Protein AF-A0A7C4NNA1-F1 (afdb_monomer_lite)

pLDDT: mean 77.96, std 9.69, range [50.38, 92.44]

Sequence (83 aa):
MAETDRSILVLVLLITFFTIFLAIVGESRPDAYLSVAILLYFVYTAIDPSIRRYTNLKPLDIGLIIVFAVIVVIRILLVLEVI

Organism: NCBI:txid334771

Secondary structure (DSSP, 8-state):
-HHHHHHHHHHHHHHHHHHHHHHHHTTT-HHHHHHHHHHHHHHHHHH-TTHHHHS--HHHHHHHHHHHHHHHHHHHHHHTT--

Structure (mmCIF, N/CA/C/O backbone):
data_AF-A0A7C4NNA1-F1
#
_entry.id   AF-A0A7C4NNA1-F1
#
loop_
_atom_site.group_PDB
_atom_site.id
_atom_site.type_symbol
_atom_site.label_atom_id
_atom_site.label_alt_id
_atom_site.label_comp_id
_atom_site.label_asym_id
_atom_site.label_entity_id
_atom_site.label_seq_id
_atom_site.pdbx_PDB_ins_code
_atom_site.Cartn_x
_atom_site.Cartn_y
_atom_site.Cartn_z
_atom_site.occupancy
_atom_site.B_iso_or_equiv
_atom_site.auth_seq_id
_atom_site.auth_comp_id
_atom_site.auth_asym_id
_atom_site.auth_atom_id
_atom_site.pdbx_PDB_model_num
ATOM 1 N N . MET A 1 1 ? -23.357 2.290 19.401 1.00 50.38 1 MET A N 1
ATOM 2 C CA . MET A 1 1 ? -23.809 1.162 18.558 1.00 50.38 1 MET A CA 1
ATOM 3 C C . MET A 1 1 ? -23.967 1.591 17.102 1.00 50.38 1 MET A C 1
ATOM 5 O O . MET A 1 1 ? -23.216 1.078 16.292 1.00 50.38 1 MET A O 1
ATOM 9 N N . ALA A 1 2 ? -24.779 2.607 16.776 1.00 56.44 2 ALA A N 1
ATOM 10 C CA . ALA A 1 2 ? -24.983 3.050 15.383 1.00 56.44 2 ALA A CA 1
ATOM 11 C C . ALA A 1 2 ? -23.714 3.500 14.613 1.00 56.44 2 ALA A C 1
ATOM 13 O O . ALA A 1 2 ? -23.626 3.286 13.406 1.00 56.44 2 ALA A O 1
ATOM 14 N N . GLU A 1 3 ? -22.719 4.105 15.275 1.00 57.97 3 GLU A N 1
ATOM 15 C CA . GLU A 1 3 ? -21.461 4.492 14.607 1.00 57.97 3 GLU A CA 1
ATOM 16 C C . GLU A 1 3 ? -20.560 3.293 14.288 1.00 57.97 3 GLU A C 1
ATOM 18 O O . GLU A 1 3 ? -19.984 3.231 13.206 1.00 57.97 3 GLU A O 1
ATOM 23 N N . THR A 1 4 ? -20.485 2.309 15.189 1.00 62.00 4 THR A N 1
ATOM 24 C CA . THR A 1 4 ? -19.708 1.076 14.989 1.00 62.00 4 THR A CA 1
ATOM 25 C C . THR A 1 4 ? -20.257 0.270 13.813 1.00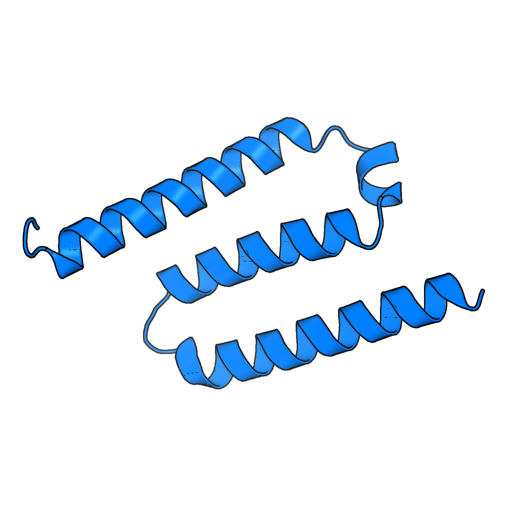 62.00 4 THR A C 1
ATOM 27 O O . THR A 1 4 ? -19.483 -0.173 12.968 1.00 62.00 4 THR A O 1
ATOM 30 N N . ASP A 1 5 ? -21.583 0.168 13.694 1.00 66.38 5 ASP A N 1
ATOM 31 C CA . ASP A 1 5 ? -22.238 -0.521 12.575 1.00 66.38 5 ASP A CA 1
ATOM 32 C C . ASP A 1 5 ? -21.950 0.162 11.232 1.00 66.38 5 ASP A C 1
ATOM 34 O O . ASP A 1 5 ? -21.711 -0.506 10.225 1.00 66.38 5 ASP A O 1
ATOM 38 N N . ARG A 1 6 ? -21.898 1.501 11.211 1.00 68.06 6 ARG A N 1
ATOM 39 C CA . ARG A 1 6 ? -21.555 2.274 10.011 1.00 68.06 6 ARG A CA 1
ATOM 40 C C . ARG A 1 6 ? -20.088 2.094 9.617 1.00 68.06 6 ARG A C 1
ATOM 42 O O . ARG A 1 6 ? -19.806 1.911 8.436 1.00 68.06 6 ARG A O 1
ATOM 49 N N . SER A 1 7 ? -19.170 2.106 10.582 1.00 66.62 7 SER A N 1
ATOM 50 C CA . SER A 1 7 ? -17.742 1.852 10.353 1.00 66.62 7 SER A CA 1
ATOM 51 C C . SER A 1 7 ? -17.488 0.445 9.810 1.00 66.62 7 SER A C 1
ATOM 53 O O . SER A 1 7 ? -16.711 0.280 8.871 1.00 66.62 7 SER A O 1
ATOM 55 N N . ILE A 1 8 ? -18.194 -0.559 10.339 1.00 73.12 8 ILE A N 1
ATOM 56 C CA . ILE A 1 8 ? -18.132 -1.941 9.849 1.00 73.12 8 ILE A CA 1
ATOM 57 C C . ILE A 1 8 ? -18.707 -2.036 8.431 1.00 73.12 8 ILE A C 1
ATOM 59 O O . ILE A 1 8 ? -18.091 -2.654 7.568 1.00 73.12 8 ILE A O 1
ATOM 63 N N . LEU A 1 9 ? -19.839 -1.385 8.148 1.00 75.44 9 LEU A N 1
ATOM 64 C CA . LEU A 1 9 ? -20.422 -1.340 6.802 1.00 75.44 9 LEU A CA 1
ATOM 65 C C . LEU A 1 9 ? -19.476 -0.711 5.778 1.00 75.44 9 LEU A C 1
ATOM 67 O O . LEU A 1 9 ? -19.300 -1.266 4.696 1.00 75.44 9 LEU A O 1
ATOM 71 N N . VAL A 1 10 ? -18.844 0.417 6.121 1.00 75.06 10 VAL A N 1
ATOM 72 C CA . VAL A 1 10 ? -17.848 1.078 5.263 1.00 75.06 10 VAL A CA 1
ATOM 73 C C . VAL A 1 10 ? -16.652 0.161 5.030 1.00 75.06 10 VAL A C 1
ATOM 75 O O . VAL A 1 10 ? -16.204 0.029 3.894 1.00 75.06 10 VAL A O 1
ATOM 78 N N . LEU A 1 11 ? -16.172 -0.515 6.074 1.00 75.19 11 LEU A N 1
ATOM 79 C CA . LEU A 1 11 ? -15.071 -1.463 5.967 1.00 75.19 11 LEU A CA 1
ATOM 80 C C . LEU A 1 11 ? -15.410 -2.636 5.039 1.00 75.19 11 LEU A C 1
ATOM 82 O O . LEU A 1 11 ? -14.619 -2.970 4.161 1.00 75.19 11 LEU A O 1
ATOM 86 N N . VAL A 1 12 ? -16.589 -3.238 5.201 1.00 77.44 12 VAL A N 1
ATOM 87 C CA . VAL A 1 12 ? -17.049 -4.359 4.370 1.00 77.44 12 VAL A CA 1
ATOM 88 C C . VAL A 1 12 ? -17.207 -3.923 2.914 1.00 77.44 12 VAL A C 1
ATOM 90 O O . VAL A 1 12 ? -16.739 -4.626 2.017 1.00 77.44 12 VA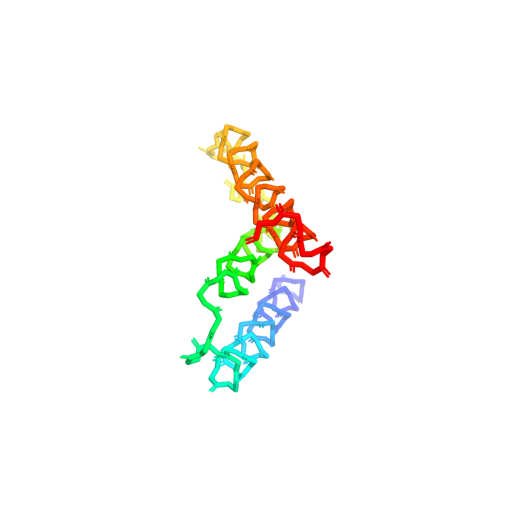L A O 1
ATOM 93 N N . LEU A 1 13 ? -17.797 -2.750 2.662 1.00 80.12 13 LEU A N 1
ATOM 94 C CA . LEU A 1 13 ? -17.906 -2.179 1.315 1.00 80.12 13 LEU A CA 1
ATOM 95 C C . LEU A 1 13 ? -16.532 -1.953 0.687 1.00 80.12 13 LEU A C 1
ATOM 97 O O . LEU A 1 13 ? -16.325 -2.328 -0.466 1.00 80.12 13 LEU A O 1
ATOM 101 N N . LEU A 1 14 ? -15.592 -1.393 1.451 1.00 78.25 14 LEU A N 1
ATOM 102 C CA . LEU A 1 14 ? -14.234 -1.133 0.993 1.00 78.25 14 LEU A CA 1
ATOM 103 C C . LEU A 1 14 ? -13.516 -2.439 0.639 1.00 78.25 14 LEU A C 1
ATOM 105 O O . LEU A 1 14 ? -12.997 -2.553 -0.464 1.00 78.25 14 LEU A O 1
ATOM 109 N N . ILE A 1 15 ? -13.548 -3.441 1.525 1.00 78.38 15 ILE A N 1
ATOM 110 C CA . ILE A 1 15 ? -12.932 -4.760 1.301 1.00 78.38 15 ILE A CA 1
ATOM 111 C C . ILE A 1 15 ? -13.551 -5.453 0.082 1.00 78.38 15 ILE A C 1
ATOM 113 O O . ILE A 1 15 ? -12.830 -6.038 -0.726 1.00 78.38 15 ILE A O 1
ATOM 117 N N . THR A 1 16 ? -14.871 -5.365 -0.088 1.00 77.88 16 THR A N 1
ATOM 118 C CA . THR A 1 16 ? -15.574 -5.985 -1.221 1.00 77.88 16 THR A CA 1
ATOM 119 C C . THR A 1 16 ? -15.188 -5.320 -2.541 1.00 77.88 16 THR A C 1
ATOM 121 O O . THR A 1 16 ? -14.786 -6.011 -3.475 1.00 77.88 16 THR A O 1
ATOM 124 N N . PHE A 1 17 ? -15.219 -3.982 -2.607 1.00 78.25 17 PHE A N 1
ATOM 125 C CA . PHE A 1 17 ? -14.744 -3.233 -3.778 1.00 78.25 17 PHE A CA 1
ATOM 126 C C . PHE A 1 17 ? -13.285 -3.549 -4.090 1.00 78.25 17 PHE A C 1
ATOM 128 O O . PHE A 1 17 ? -12.927 -3.740 -5.250 1.00 78.25 17 PHE A O 1
ATOM 135 N N . PHE A 1 18 ? -12.459 -3.645 -3.050 1.00 72.00 18 PHE A N 1
ATOM 136 C CA . PHE A 1 18 ? -11.051 -3.972 -3.177 1.00 72.00 18 PHE A CA 1
ATOM 137 C C . PHE A 1 18 ? -10.843 -5.357 -3.755 1.00 72.00 18 PHE A C 1
ATOM 139 O O . PHE A 1 18 ? -10.080 -5.483 -4.698 1.00 72.00 18 PHE A O 1
ATOM 146 N N . THR A 1 19 ? -11.535 -6.371 -3.241 1.00 72.62 19 THR A N 1
ATOM 147 C CA . THR A 1 19 ? -11.394 -7.760 -3.694 1.00 72.62 19 THR A CA 1
ATOM 148 C C . THR A 1 19 ? -11.855 -7.910 -5.144 1.00 72.62 19 THR A C 1
ATOM 150 O O . THR A 1 19 ? -11.214 -8.612 -5.920 1.00 72.62 19 THR A O 1
ATOM 153 N N . ILE A 1 20 ? -12.912 -7.194 -5.541 1.00 75.56 20 ILE A N 1
ATOM 154 C CA . ILE A 1 20 ? -13.383 -7.140 -6.932 1.00 75.56 20 ILE A CA 1
ATOM 155 C C . ILE A 1 20 ? -12.352 -6.445 -7.829 1.00 75.56 20 ILE A C 1
ATOM 157 O O . ILE A 1 20 ? -11.991 -6.980 -8.873 1.00 75.56 20 ILE A O 1
ATOM 161 N N . PHE A 1 21 ? -11.831 -5.285 -7.418 1.00 68.56 21 PHE A N 1
ATOM 162 C CA . PHE A 1 21 ? -10.776 -4.586 -8.157 1.00 68.56 21 PHE A CA 1
ATOM 163 C C . PHE A 1 21 ? -9.528 -5.464 -8.303 1.00 68.56 21 PHE A C 1
ATOM 165 O O . PHE A 1 21 ? -8.922 -5.533 -9.369 1.00 68.56 21 PHE A O 1
ATOM 172 N N . LEU A 1 22 ? -9.192 -6.203 -7.249 1.00 66.75 22 LEU A N 1
ATOM 173 C CA . LEU A 1 22 ? -8.103 -7.163 -7.224 1.00 66.75 22 LEU A CA 1
ATOM 174 C C . LEU A 1 22 ? -8.319 -8.331 -8.182 1.00 66.75 22 LEU A C 1
ATOM 176 O O . LEU A 1 22 ? -7.394 -8.715 -8.880 1.00 66.75 22 LEU A O 1
ATOM 180 N N . ALA A 1 23 ? -9.527 -8.889 -8.227 1.00 68.31 23 ALA A N 1
ATOM 181 C CA . ALA A 1 23 ? -9.863 -9.979 -9.135 1.00 68.31 23 ALA A CA 1
ATOM 182 C C . ALA A 1 23 ? -9.792 -9.536 -10.606 1.00 68.31 23 ALA A C 1
ATOM 184 O O . ALA A 1 23 ? -9.479 -10.340 -11.475 1.00 68.31 23 ALA A O 1
ATOM 185 N N . ILE A 1 24 ? -10.051 -8.254 -10.881 1.00 67.38 24 ILE A N 1
ATOM 186 C CA . ILE A 1 24 ? -10.030 -7.686 -12.235 1.00 67.38 24 ILE A CA 1
ATOM 187 C C . ILE A 1 24 ? -8.612 -7.261 -12.661 1.00 67.38 24 ILE A C 1
ATOM 189 O O . ILE A 1 24 ? -8.268 -7.373 -13.834 1.00 67.38 24 ILE A O 1
ATOM 193 N N . VAL A 1 25 ? -7.784 -6.759 -11.737 1.00 66.00 25 VAL A N 1
ATOM 194 C CA . VAL A 1 25 ? -6.477 -6.129 -12.043 1.00 66.00 25 VAL A CA 1
ATOM 195 C C . VAL A 1 25 ? -5.275 -6.988 -11.610 1.00 66.00 25 VAL A C 1
ATOM 197 O O . VAL A 1 25 ? -4.166 -6.835 -12.127 1.00 66.00 25 VAL A O 1
ATOM 200 N N . GLY A 1 26 ? -5.474 -7.886 -10.646 1.00 56.66 26 GLY A N 1
ATOM 201 C CA . GLY A 1 26 ? -4.421 -8.525 -9.854 1.00 56.66 26 GLY A CA 1
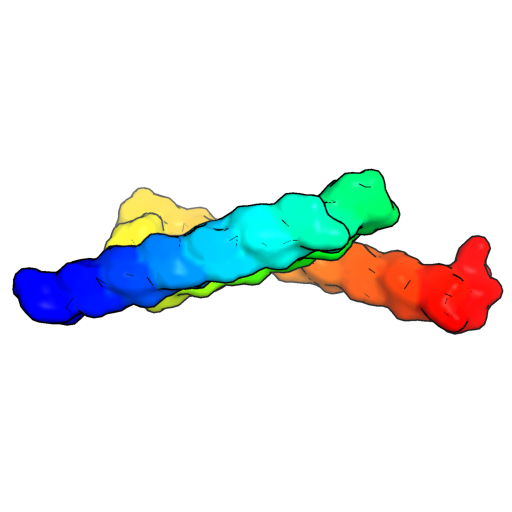ATOM 202 C C . GLY A 1 26 ? -3.607 -9.596 -10.569 1.00 56.66 26 GLY A C 1
ATOM 203 O O . GLY A 1 26 ? -2.484 -9.858 -10.149 1.00 56.66 26 GLY A O 1
ATOM 204 N N . GLU A 1 27 ? -4.095 -10.166 -11.671 1.00 59.38 27 GLU A N 1
ATOM 205 C CA . GLU A 1 27 ? -3.357 -11.221 -12.379 1.00 59.38 27 GLU A CA 1
ATOM 206 C C . GLU A 1 27 ? -2.141 -10.685 -13.159 1.00 59.38 27 GLU A C 1
ATOM 208 O O . GLU A 1 27 ? -1.247 -11.445 -13.518 1.00 59.38 27 GLU A O 1
ATOM 213 N N . SER A 1 28 ? -2.059 -9.368 -13.395 1.00 67.31 28 SER A N 1
ATOM 214 C CA . SER A 1 28 ? -1.044 -8.779 -14.285 1.00 67.31 28 SER A CA 1
ATOM 215 C C . SER A 1 28 ? -0.124 -7.741 -13.631 1.00 67.31 28 SER A C 1
ATOM 217 O O . SER A 1 28 ? 0.844 -7.311 -14.263 1.00 67.31 28 SER A O 1
ATOM 219 N N . ARG A 1 29 ? -0.412 -7.275 -12.403 1.00 72.94 29 ARG A N 1
ATOM 220 C CA . ARG A 1 29 ? 0.294 -6.134 -11.776 1.00 72.94 29 ARG A CA 1
ATOM 221 C C . ARG A 1 29 ? 0.480 -6.288 -10.253 1.00 72.94 29 ARG A C 1
ATOM 223 O O . ARG A 1 29 ? -0.301 -5.723 -9.481 1.00 72.94 29 ARG A O 1
ATOM 230 N N . PRO A 1 30 ? 1.522 -7.011 -9.795 1.00 74.69 30 PRO A N 1
ATOM 231 C CA . PRO A 1 30 ? 1.777 -7.250 -8.366 1.00 74.69 30 PRO A CA 1
ATOM 232 C C . PRO A 1 30 ? 2.094 -5.972 -7.569 1.00 74.69 30 PRO A C 1
ATOM 234 O O . PRO A 1 30 ? 1.833 -5.888 -6.374 1.00 74.69 30 PRO A O 1
ATOM 237 N N . ASP A 1 31 ? 2.617 -4.946 -8.226 1.00 79.94 31 ASP A N 1
ATOM 238 C CA . ASP A 1 31 ? 2.828 -3.603 -7.682 1.00 79.94 31 ASP A CA 1
ATOM 239 C C . ASP A 1 31 ? 1.512 -2.887 -7.344 1.00 79.94 31 ASP A C 1
ATOM 241 O O . ASP A 1 31 ? 1.394 -2.294 -6.274 1.00 79.94 31 ASP A O 1
ATOM 245 N N . ALA A 1 32 ? 0.500 -2.991 -8.214 1.00 75.75 32 ALA A N 1
ATOM 246 C CA . ALA A 1 32 ? -0.811 -2.403 -7.975 1.00 75.75 32 ALA A CA 1
ATOM 247 C C . ALA A 1 32 ? -1.476 -3.088 -6.778 1.00 75.75 32 ALA A C 1
ATOM 249 O O . ALA A 1 32 ? -2.039 -2.408 -5.925 1.00 75.75 32 ALA A O 1
ATOM 250 N N . TYR A 1 33 ? -1.327 -4.413 -6.668 1.00 78.00 33 TYR A N 1
ATOM 251 C CA . TYR A 1 33 ? -1.774 -5.186 -5.510 1.00 78.00 33 TYR A CA 1
ATOM 252 C C . TYR A 1 33 ? -1.162 -4.679 -4.196 1.00 78.00 33 TYR A C 1
ATOM 254 O O . TYR A 1 33 ? -1.874 -4.429 -3.223 1.00 78.00 33 TYR A O 1
ATOM 262 N N . LEU A 1 34 ? 0.156 -4.475 -4.180 1.00 79.44 34 LEU A N 1
ATOM 263 C CA . LEU A 1 34 ? 0.886 -4.014 -3.000 1.00 79.44 34 LEU A CA 1
ATOM 264 C C . LEU A 1 34 ? 0.484 -2.586 -2.597 1.00 79.44 34 LEU A C 1
ATOM 266 O O . LEU A 1 34 ? 0.222 -2.331 -1.422 1.00 79.44 34 LEU A O 1
ATOM 270 N N . SER A 1 35 ? 0.354 -1.671 -3.562 1.00 83.19 35 SER A N 1
ATOM 271 C CA . SER A 1 35 ? -0.134 -0.302 -3.332 1.00 83.19 35 SER A CA 1
ATOM 272 C C . SER A 1 35 ? -1.541 -0.269 -2.737 1.00 83.19 35 SER A C 1
ATOM 274 O O . SER A 1 35 ? -1.833 0.507 -1.828 1.00 83.19 35 SER A O 1
ATOM 276 N N . VAL A 1 36 ? -2.406 -1.140 -3.241 1.00 79.94 36 VAL A N 1
ATOM 277 C CA . VAL A 1 36 ? -3.790 -1.319 -2.805 1.00 79.94 36 VAL A CA 1
ATOM 278 C C . VAL A 1 36 ? -3.813 -1.853 -1.363 1.00 79.94 36 VAL A C 1
ATOM 280 O O . VAL A 1 36 ? -4.429 -1.237 -0.494 1.00 79.94 36 VAL A O 1
ATOM 283 N N . ALA A 1 37 ? -3.056 -2.903 -1.041 1.00 80.69 37 ALA A N 1
ATOM 284 C CA . ALA A 1 37 ? -2.959 -3.418 0.329 1.00 80.69 37 ALA A CA 1
ATOM 285 C C . ALA A 1 37 ? -2.472 -2.359 1.343 1.00 80.69 37 ALA A C 1
ATOM 287 O O . ALA A 1 37 ? -3.024 -2.250 2.441 1.00 80.69 37 ALA A O 1
ATOM 288 N N . ILE A 1 38 ? -1.490 -1.535 0.958 1.00 86.25 38 ILE A N 1
ATOM 289 C CA . ILE A 1 38 ? -1.003 -0.411 1.775 1.00 86.25 38 ILE A CA 1
ATOM 290 C C . ILE A 1 38 ? -2.125 0.605 2.030 1.00 86.25 38 ILE A C 1
ATOM 292 O O . ILE A 1 38 ? -2.319 1.051 3.162 1.00 86.25 38 ILE A O 1
ATOM 296 N N . LEU A 1 39 ? -2.895 0.954 0.998 1.00 85.25 39 LEU A N 1
ATOM 297 C CA . LEU A 1 39 ? -4.002 1.898 1.125 1.00 85.25 39 LEU A CA 1
ATOM 298 C C . LEU A 1 39 ? -5.094 1.363 2.062 1.00 85.25 39 LEU A C 1
ATOM 300 O O . LEU A 1 39 ? -5.586 2.098 2.918 1.00 85.25 39 LEU A O 1
ATOM 304 N N . LEU A 1 40 ? -5.418 0.072 1.958 1.00 82.25 40 LEU A N 1
ATOM 305 C CA . LEU A 1 40 ? -6.393 -0.587 2.827 1.00 82.25 40 LEU A CA 1
ATOM 306 C C . LEU A 1 40 ? -5.964 -0.538 4.302 1.00 82.25 40 LEU A C 1
ATOM 308 O O . LEU A 1 40 ? -6.785 -0.240 5.168 1.00 82.25 40 LEU A O 1
ATOM 312 N N . TYR A 1 41 ? -4.678 -0.762 4.587 1.00 85.12 41 TYR A N 1
ATOM 313 C CA . TYR A 1 41 ? -4.122 -0.626 5.935 1.00 85.12 41 TYR A CA 1
ATOM 314 C C . TYR A 1 41 ? -4.350 0.783 6.514 1.00 85.12 41 TYR A C 1
ATOM 316 O O . TYR A 1 41 ? -4.810 0.930 7.653 1.00 85.12 41 TYR A O 1
ATOM 324 N N . PHE A 1 42 ? -4.086 1.835 5.733 1.00 84.50 42 PHE A N 1
ATOM 325 C CA . PHE A 1 42 ? -4.287 3.212 6.193 1.00 84.50 42 PHE A CA 1
ATOM 326 C C . PHE A 1 42 ? -5.764 3.556 6.388 1.00 84.50 42 PHE A C 1
ATOM 328 O O . PHE A 1 42 ? -6.108 4.199 7.377 1.00 84.50 42 PHE A O 1
ATOM 335 N N . VAL A 1 43 ? -6.648 3.091 5.501 1.00 83.50 43 VAL A N 1
ATOM 336 C CA . VAL A 1 43 ? -8.093 3.308 5.652 1.00 83.50 43 VAL A CA 1
ATOM 337 C C . VAL A 1 43 ? -8.627 2.575 6.883 1.00 83.50 43 VAL A C 1
ATOM 339 O O . VAL A 1 43 ? -9.351 3.168 7.679 1.00 83.50 43 VAL A O 1
ATOM 342 N N . TYR A 1 44 ? -8.226 1.322 7.102 1.00 78.56 44 TYR A N 1
ATOM 343 C CA . TYR A 1 44 ? -8.661 0.547 8.264 1.00 78.56 44 TYR A CA 1
ATOM 344 C C . TYR A 1 44 ? -8.228 1.193 9.584 1.00 78.56 44 TYR A C 1
ATOM 346 O O . TYR A 1 44 ? -9.047 1.400 10.478 1.00 78.56 44 TYR A O 1
ATOM 354 N N . THR A 1 45 ? -6.960 1.604 9.679 1.00 78.69 45 THR A N 1
ATOM 355 C CA . THR A 1 45 ? -6.434 2.284 10.876 1.00 78.69 45 THR A CA 1
ATOM 356 C C . THR A 1 45 ? -6.952 3.715 11.061 1.00 78.69 45 THR A C 1
ATOM 358 O O . THR A 1 45 ? -6.745 4.291 12.131 1.00 78.69 45 THR A O 1
ATOM 361 N N . ALA A 1 46 ? -7.599 4.301 10.047 1.00 77.88 46 ALA A N 1
ATOM 362 C CA . ALA A 1 46 ? -8.311 5.574 10.148 1.00 77.88 46 ALA A CA 1
ATOM 363 C C . ALA A 1 46 ? -9.771 5.393 10.599 1.00 77.88 46 ALA A C 1
ATOM 365 O O . ALA A 1 46 ? -10.276 6.219 11.355 1.00 77.88 46 ALA A O 1
ATOM 366 N N . ILE A 1 47 ? -10.434 4.315 10.162 1.00 78.56 47 ILE A N 1
ATOM 367 C CA . ILE A 1 47 ? -11.811 3.977 10.555 1.00 78.56 47 ILE A CA 1
ATOM 368 C C . ILE A 1 47 ? -11.875 3.540 12.022 1.00 78.56 47 ILE A C 1
ATOM 370 O O . ILE A 1 47 ? -12.815 3.913 12.724 1.00 78.56 47 ILE A O 1
ATOM 374 N N . ASP A 1 48 ? -10.886 2.772 12.489 1.00 74.12 48 ASP A N 1
ATOM 375 C CA . ASP A 1 48 ? -10.809 2.325 13.880 1.00 74.12 48 ASP A CA 1
ATOM 376 C C . ASP A 1 48 ? -9.508 2.795 14.566 1.00 74.12 48 ASP A C 1
ATOM 378 O O . ASP A 1 48 ? -8.487 2.095 14.572 1.00 74.12 48 ASP A O 1
ATOM 382 N N . PRO A 1 49 ? -9.526 3.984 15.202 1.00 72.75 49 PRO A N 1
ATOM 383 C CA . PRO A 1 49 ? -8.375 4.525 15.918 1.00 72.75 49 PRO A CA 1
ATOM 384 C C . PRO A 1 49 ? -7.978 3.696 17.144 1.00 72.75 49 PRO A C 1
ATOM 386 O O . PRO A 1 49 ? -6.875 3.876 17.668 1.00 72.75 49 PRO A O 1
ATOM 389 N N . SER A 1 50 ? -8.851 2.801 17.630 1.00 74.31 50 SER A N 1
ATOM 390 C CA . SER A 1 50 ? -8.568 1.979 18.811 1.00 74.31 50 SER A CA 1
ATOM 391 C C . SER A 1 50 ? -7.379 1.042 18.582 1.00 74.31 50 SER A C 1
ATOM 393 O O . SER A 1 50 ? -6.606 0.796 19.507 1.00 74.31 50 SER A O 1
ATOM 395 N N . ILE A 1 51 ? -7.141 0.643 17.330 1.00 69.69 51 ILE A N 1
ATOM 396 C CA . ILE A 1 51 ? -5.999 -0.174 16.904 1.00 69.69 51 ILE A CA 1
ATOM 397 C C . ILE A 1 51 ? -4.670 0.536 17.217 1.00 69.69 51 ILE A C 1
ATOM 399 O O . ILE A 1 51 ? -3.710 -0.081 17.677 1.00 69.69 51 ILE A O 1
ATOM 403 N N . ARG A 1 52 ? -4.621 1.865 17.053 1.00 71.50 52 ARG A N 1
ATOM 404 C CA . ARG A 1 52 ? -3.436 2.693 17.347 1.00 71.50 52 ARG A CA 1
ATOM 405 C C . ARG A 1 52 ? -3.222 2.916 18.847 1.00 71.50 52 ARG A C 1
ATOM 407 O O . ARG A 1 52 ? -2.156 3.376 19.249 1.00 71.50 52 ARG A O 1
ATOM 414 N N . ARG A 1 53 ? -4.218 2.612 19.685 1.00 67.88 53 ARG A N 1
ATOM 415 C CA . ARG A 1 53 ? -4.177 2.861 21.134 1.00 67.88 53 ARG A CA 1
ATOM 416 C C . ARG A 1 53 ? -3.300 1.858 21.884 1.00 67.88 53 ARG A C 1
ATOM 418 O O . ARG A 1 53 ? -2.756 2.204 22.927 1.00 67.88 53 ARG A O 1
ATOM 425 N N . TYR A 1 54 ? -3.153 0.645 21.351 1.00 67.12 54 TYR A N 1
ATOM 426 C CA . TYR A 1 54 ? -2.456 -0.463 22.015 1.00 67.12 54 TYR A CA 1
ATOM 427 C C . TYR A 1 54 ? -1.107 -0.813 21.378 1.00 67.12 54 TYR A C 1
ATOM 429 O O . TYR A 1 54 ? -0.351 -1.611 21.929 1.00 67.12 54 TYR A O 1
ATOM 437 N N . THR A 1 55 ? -0.772 -0.236 20.223 1.00 69.94 55 THR A N 1
ATOM 438 C CA . THR A 1 55 ? 0.471 -0.548 19.509 1.00 69.94 55 THR A CA 1
ATOM 439 C C . THR A 1 55 ? 1.008 0.692 18.805 1.00 69.94 55 THR A C 1
ATOM 441 O O . THR A 1 55 ? 0.276 1.403 18.118 1.00 69.94 55 THR A O 1
ATOM 444 N N . ASN A 1 56 ? 2.306 0.963 18.964 1.00 78.00 56 ASN A N 1
ATOM 445 C CA . ASN A 1 56 ? 2.968 2.066 18.273 1.00 78.00 56 ASN A CA 1
ATOM 446 C C . ASN A 1 56 ? 3.195 1.698 16.798 1.00 78.00 56 ASN A C 1
ATOM 448 O O . ASN A 1 56 ? 4.240 1.170 16.433 1.00 78.00 56 ASN A O 1
ATOM 452 N N . LEU A 1 57 ? 2.198 1.979 15.959 1.00 81.81 57 LEU A N 1
ATOM 453 C CA . LEU A 1 57 ? 2.203 1.670 14.525 1.00 81.81 57 LEU A CA 1
ATOM 454 C C . LEU A 1 57 ? 3.046 2.640 13.679 1.00 81.81 57 LEU A C 1
ATOM 456 O O . LEU A 1 57 ? 3.220 2.413 12.487 1.00 81.81 57 LEU A O 1
ATOM 460 N N . LYS A 1 58 ? 3.633 3.689 14.274 1.00 83.38 58 LYS A N 1
ATOM 461 C CA . LYS A 1 58 ? 4.424 4.698 13.542 1.00 83.38 58 LYS A CA 1
ATOM 462 C C . LYS A 1 58 ? 5.552 4.118 12.671 1.00 83.38 58 LYS A C 1
ATOM 464 O O . LYS A 1 58 ? 5.692 4.580 11.542 1.00 83.38 58 LYS A O 1
ATOM 469 N N . PRO A 1 59 ? 6.360 3.141 13.130 1.00 86.50 59 PRO A N 1
ATOM 470 C CA . PRO A 1 59 ? 7.415 2.571 12.292 1.00 86.50 59 PRO A CA 1
ATOM 471 C C . PRO A 1 59 ? 6.850 1.822 11.080 1.00 86.50 59 PRO A C 1
ATOM 473 O O . PRO A 1 59 ? 7.413 1.904 9.991 1.00 86.50 59 PRO A O 1
ATOM 476 N N . LEU A 1 60 ? 5.718 1.131 11.262 1.00 86.56 60 LEU A N 1
ATOM 477 C CA . LEU A 1 60 ? 5.026 0.424 10.187 1.00 86.56 60 LEU A CA 1
ATOM 478 C C . LEU A 1 60 ? 4.433 1.414 9.178 1.00 86.56 60 LEU A C 1
ATOM 480 O O . LEU A 1 60 ? 4.630 1.236 7.981 1.00 86.56 60 LEU A O 1
ATOM 484 N N . ASP A 1 61 ? 3.800 2.491 9.653 1.00 86.75 61 ASP A N 1
ATOM 485 C CA . ASP A 1 61 ? 3.267 3.566 8.806 1.00 86.75 61 ASP A CA 1
ATOM 486 C C . ASP A 1 61 ? 4.369 4.154 7.906 1.00 86.75 61 ASP A C 1
ATOM 488 O O . ASP A 1 61 ? 4.194 4.274 6.694 1.00 86.75 61 ASP A O 1
ATOM 492 N N . ILE A 1 62 ? 5.534 4.465 8.485 1.00 89.69 62 ILE A N 1
ATOM 493 C CA . ILE A 1 62 ? 6.690 4.981 7.739 1.00 89.69 62 ILE A CA 1
ATOM 494 C C . ILE A 1 62 ? 7.174 3.951 6.713 1.00 89.69 62 ILE A C 1
ATOM 496 O O . ILE A 1 6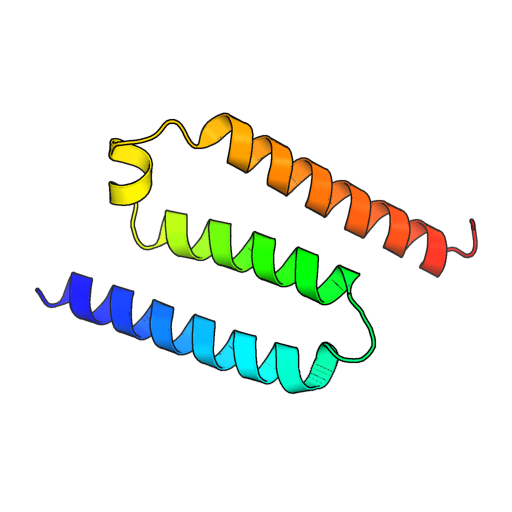2 ? 7.379 4.299 5.552 1.00 89.69 62 ILE A O 1
ATOM 500 N N . GLY A 1 63 ? 7.325 2.686 7.115 1.00 89.94 63 GLY A N 1
ATOM 501 C CA . GLY A 1 63 ? 7.757 1.616 6.216 1.00 89.94 63 GLY A CA 1
ATOM 502 C C . GLY A 1 63 ? 6.822 1.446 5.018 1.00 89.94 63 GLY A C 1
ATOM 503 O O . GLY A 1 63 ? 7.281 1.396 3.880 1.00 89.94 63 GLY A O 1
ATOM 504 N N . LEU A 1 64 ? 5.510 1.434 5.254 1.00 89.19 64 LEU A N 1
ATOM 505 C CA . LEU A 1 64 ? 4.507 1.294 4.198 1.00 89.19 64 LEU A CA 1
ATOM 506 C C . LEU A 1 64 ? 4.493 2.500 3.249 1.00 89.19 64 LEU A C 1
ATOM 508 O O . LEU A 1 64 ? 4.370 2.315 2.040 1.00 89.19 64 LEU A O 1
ATOM 512 N N . ILE A 1 65 ? 4.684 3.721 3.762 1.00 91.38 65 ILE A N 1
ATOM 513 C CA . ILE A 1 65 ? 4.817 4.924 2.925 1.00 91.38 65 ILE A CA 1
ATOM 514 C C . ILE A 1 65 ? 6.076 4.852 2.058 1.00 91.38 65 ILE A C 1
ATOM 516 O O . ILE A 1 65 ? 6.012 5.176 0.874 1.00 91.38 65 ILE A O 1
ATOM 520 N N . ILE A 1 66 ? 7.205 4.404 2.611 1.00 92.44 66 ILE A N 1
ATOM 521 C CA . ILE A 1 66 ? 8.450 4.242 1.848 1.00 92.44 66 ILE A CA 1
ATOM 522 C C . ILE A 1 66 ? 8.252 3.220 0.726 1.00 92.44 66 ILE A C 1
ATOM 524 O O . ILE A 1 66 ? 8.589 3.505 -0.420 1.00 92.44 66 ILE A O 1
ATOM 528 N N . VAL A 1 67 ? 7.665 2.058 1.027 1.00 90.25 67 VAL A N 1
ATOM 529 C CA . VAL A 1 67 ? 7.372 1.028 0.017 1.00 90.25 67 VAL A CA 1
ATOM 530 C C . VAL A 1 67 ? 6.462 1.586 -1.076 1.00 90.25 67 VAL A C 1
ATOM 532 O O . VAL A 1 67 ? 6.747 1.413 -2.260 1.00 90.25 67 VAL A O 1
ATOM 535 N N . PHE A 1 68 ? 5.405 2.310 -0.702 1.00 89.88 68 PHE A N 1
ATOM 536 C CA . PHE A 1 68 ? 4.511 2.948 -1.663 1.00 89.88 68 PHE A CA 1
ATOM 537 C C . PHE A 1 68 ? 5.246 3.960 -2.552 1.00 89.88 68 PHE A C 1
ATOM 539 O O . PHE A 1 68 ? 5.092 3.934 -3.772 1.00 89.88 68 PHE A O 1
ATOM 546 N N . ALA A 1 69 ? 6.089 4.809 -1.963 1.00 90.75 69 ALA A N 1
ATOM 547 C CA . ALA A 1 69 ? 6.891 5.776 -2.703 1.00 90.75 69 ALA A CA 1
ATOM 548 C C . ALA A 1 69 ? 7.841 5.087 -3.695 1.00 90.75 69 ALA A C 1
ATOM 550 O O . ALA A 1 69 ? 7.930 5.513 -4.843 1.00 90.75 69 ALA A O 1
ATOM 551 N N . VAL A 1 70 ? 8.493 3.992 -3.294 1.00 92.38 70 VAL A N 1
ATOM 552 C CA . VAL A 1 70 ? 9.361 3.197 -4.177 1.00 92.38 70 VAL A CA 1
ATOM 553 C C . VAL A 1 70 ? 8.575 2.623 -5.356 1.00 92.38 70 VAL A C 1
ATOM 555 O O . VAL A 1 70 ? 9.025 2.745 -6.493 1.00 92.38 70 VAL A O 1
ATOM 558 N N . ILE A 1 71 ? 7.387 2.056 -5.117 1.00 89.69 71 ILE A N 1
ATOM 559 C CA . ILE A 1 71 ? 6.520 1.543 -6.190 1.00 89.69 71 ILE A CA 1
ATOM 560 C C . ILE A 1 71 ? 6.185 2.658 -7.187 1.00 89.69 71 ILE A C 1
ATOM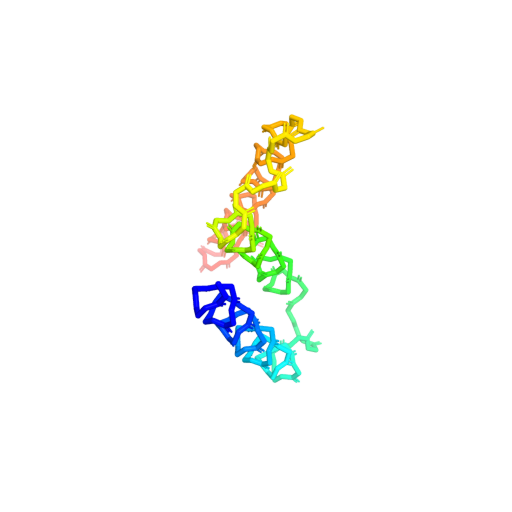 562 O O . ILE A 1 71 ? 6.334 2.469 -8.395 1.00 89.69 71 ILE A O 1
ATOM 566 N N . VAL A 1 72 ? 5.774 3.829 -6.691 1.00 88.38 72 VAL A N 1
ATOM 567 C CA . VAL A 1 72 ? 5.440 4.988 -7.532 1.00 88.38 72 VAL A CA 1
ATOM 568 C C . VAL A 1 72 ? 6.650 5.442 -8.346 1.00 88.38 72 VAL A C 1
ATOM 570 O O . VAL A 1 72 ? 6.526 5.619 -9.555 1.00 88.38 72 VAL A O 1
ATOM 573 N N . VAL A 1 73 ? 7.823 5.575 -7.723 1.00 91.81 73 VAL A N 1
ATOM 574 C CA . VAL A 1 73 ? 9.061 5.975 -8.409 1.00 91.81 73 VAL A CA 1
ATOM 575 C C . VAL A 1 73 ? 9.424 4.981 -9.509 1.00 91.81 73 VAL A C 1
ATOM 577 O O . VAL A 1 73 ? 9.652 5.396 -10.640 1.00 91.81 73 VAL A O 1
ATOM 580 N N . ILE A 1 74 ? 9.413 3.677 -9.221 1.00 89.06 74 ILE A N 1
ATOM 581 C CA . ILE A 1 74 ? 9.698 2.639 -10.222 1.00 89.06 74 ILE A CA 1
ATOM 582 C C . ILE A 1 74 ? 8.711 2.733 -11.389 1.00 89.06 74 ILE A C 1
ATOM 584 O O . ILE A 1 74 ? 9.111 2.654 -12.548 1.00 89.06 74 ILE A O 1
ATOM 588 N N . ARG A 1 75 ? 7.419 2.932 -11.106 1.00 86.69 75 ARG A N 1
ATOM 589 C CA . ARG A 1 75 ? 6.405 3.068 -12.155 1.00 86.69 75 ARG A CA 1
ATOM 590 C C . ARG A 1 75 ? 6.591 4.313 -13.004 1.00 86.69 75 ARG A C 1
ATOM 592 O O . ARG A 1 75 ? 6.444 4.217 -14.216 1.00 86.69 75 ARG A O 1
ATOM 599 N N . ILE A 1 76 ? 6.931 5.442 -12.393 1.00 89.25 76 ILE A N 1
ATOM 600 C CA . ILE A 1 76 ? 7.261 6.672 -13.116 1.00 89.25 76 ILE A CA 1
ATOM 601 C C . ILE A 1 76 ? 8.450 6.411 -14.043 1.00 89.25 76 ILE A C 1
ATOM 603 O O . ILE A 1 76 ? 8.358 6.695 -15.229 1.00 89.25 76 ILE A O 1
ATOM 607 N N . LEU A 1 77 ? 9.525 5.803 -13.540 1.00 90.44 77 LEU A N 1
ATOM 608 C CA . LEU A 1 77 ? 10.724 5.532 -14.335 1.00 90.44 77 LEU A CA 1
ATOM 609 C C . LEU A 1 77 ? 10.456 4.602 -15.529 1.00 90.44 77 LEU A C 1
ATOM 611 O O . LEU A 1 77 ? 10.936 4.891 -16.620 1.00 90.44 77 LEU A O 1
ATOM 615 N N . LEU A 1 78 ? 9.631 3.564 -15.344 1.00 86.88 78 LEU A N 1
ATOM 616 C CA . LEU A 1 78 ? 9.183 2.682 -16.431 1.00 86.88 78 LEU A CA 1
ATOM 617 C C .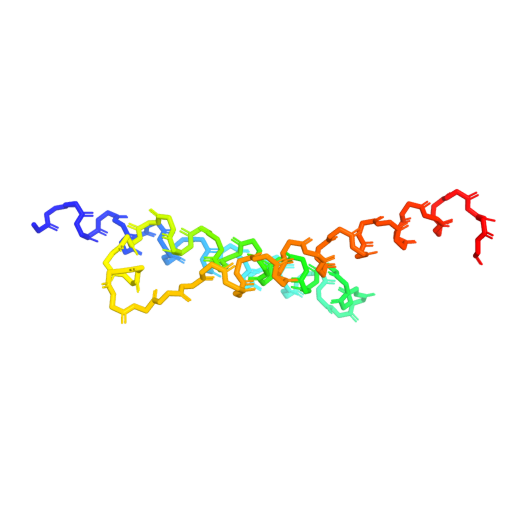 LEU A 1 78 ? 8.342 3.424 -17.480 1.00 86.88 78 LEU A C 1
ATOM 619 O O . LEU A 1 78 ? 8.474 3.171 -18.670 1.00 86.88 78 LEU A O 1
ATOM 623 N N . VAL A 1 79 ? 7.452 4.328 -17.053 1.00 88.62 79 VAL A N 1
ATOM 624 C CA . VAL A 1 79 ? 6.615 5.121 -17.975 1.00 88.62 79 VAL A CA 1
ATOM 625 C C . VAL A 1 79 ? 7.445 6.153 -18.739 1.00 88.62 79 VAL A C 1
ATOM 627 O O . VAL A 1 79 ? 7.128 6.451 -19.885 1.00 88.62 79 VAL A O 1
ATOM 630 N N . LEU A 1 80 ? 8.495 6.695 -18.120 1.00 90.12 80 LEU A N 1
ATOM 631 C CA . LEU A 1 80 ? 9.433 7.606 -18.775 1.00 90.12 80 LEU A CA 1
ATOM 632 C C . LEU A 1 80 ? 10.489 6.880 -19.631 1.00 90.12 80 LEU A C 1
ATOM 634 O O . LEU A 1 80 ? 11.349 7.559 -20.185 1.00 90.12 80 LEU A O 1
ATOM 638 N N . GLU A 1 81 ? 10.454 5.544 -19.721 1.00 84.94 81 GLU A N 1
ATOM 639 C CA . GLU A 1 81 ? 11.446 4.728 -20.447 1.00 84.94 81 GLU A CA 1
ATOM 640 C C . GLU A 1 81 ? 12.898 4.988 -19.991 1.00 84.94 81 GLU A C 1
ATOM 642 O O . GLU A 1 81 ? 13.855 4.818 -20.743 1.00 84.94 81 GLU A O 1
ATOM 647 N N . VAL A 1 82 ? 13.077 5.423 -18.738 1.00 79.25 82 VAL A N 1
ATOM 648 C CA . VAL A 1 82 ? 14.406 5.658 -18.144 1.00 79.25 82 VAL A CA 1
ATOM 649 C C . VAL A 1 82 ? 15.100 4.332 -17.819 1.00 79.25 82 VAL A C 1
ATOM 651 O O . VAL A 1 82 ? 16.328 4.266 -17.754 1.00 79.25 82 VAL A O 1
ATOM 654 N N . ILE A 1 83 ? 14.303 3.287 -17.602 1.00 66.81 83 ILE A N 1
ATOM 655 C CA . ILE A 1 83 ? 14.696 1.903 -17.334 1.00 66.81 83 ILE A CA 1
ATOM 656 C C . ILE A 1 83 ? 13.707 1.004 -18.064 1.00 66.81 83 ILE A C 1
ATOM 658 O O . ILE A 1 83 ? 14.154 -0.026 -18.608 1.00 66.81 83 ILE A O 1
#

Radius of gyration: 15.58 Å; chains: 1; bounding box: 40×19×42 Å

Foldseek 3Di:
DVLVVVLVVVLVVLVVVLVVVCVVPVVPCVLVVLLSVLVNVVSNCVSDVVVCVPDVCVVVNVVSVVSNVVSVVVVVCVVVVVD